Protein AF-A0A9E7F3X5-F1 (afdb_monomer_lite)

InterPro domains:
  IPR007493 Protein of unknown function DUF538 [PF04398] (2-60)
  IPR007493 Protein of unknown function DUF538 [PTHR31676] (2-61)
  IPR036758 At5g01610-like superfamily [G3DSA:2.30.240.10] (1-63)
  IPR036758 At5g01610-like superfamily [SSF141562] (2-61)

Organism: NCBI:txid320322

Radius of gyration: 11.88 Å; chains: 1; bounding box: 24×24×31 Å

Secondary structure (DSSP, 8-state):
--EEEEETTEEEEEES-B--BTTB-PBEEEEEE--SS--SEEEEEETTS-EEEEEGGGGTT--

Structure (mmCIF, N/CA/C/O backbone):
data_AF-A0A9E7F3X5-F1
#
_entry.id   AF-A0A9E7F3X5-F1
#
loop_
_atom_site.group_PDB
_atom_site.id
_atom_site.type_symbol
_atom_site.label_atom_id
_atom_site.label_alt_id
_atom_site.label_comp_id
_atom_site.label_asym_id
_atom_site.label_entity_id
_atom_site.label_seq_id
_atom_site.pdbx_PDB_ins_code
_atom_site.Cartn_x
_atom_site.Cartn_y
_atom_site.Cartn_z
_atom_site.occupancy
_atom_site.B_iso_or_equiv
_atom_site.auth_seq_id
_atom_site.auth_comp_id
_atom_site.auth_asym_id
_atom_site.auth_atom_id
_atom_site.pdbx_PDB_model_num
ATOM 1 N N . MET A 1 1 ? 10.242 -14.968 -3.497 1.00 87.62 1 MET A N 1
ATOM 2 C CA . MET A 1 1 ? 10.064 -14.742 -2.045 1.00 87.62 1 MET A CA 1
ATOM 3 C C . MET A 1 1 ? 9.500 -13.344 -1.838 1.00 87.62 1 MET A C 1
ATOM 5 O O . MET A 1 1 ? 10.020 -12.412 -2.444 1.00 87.62 1 MET A O 1
ATOM 9 N N . ILE A 1 2 ? 8.443 -13.211 -1.038 1.00 96.19 2 ILE A N 1
ATOM 10 C CA . ILE A 1 2 ? 7.804 -11.929 -0.704 1.00 96.19 2 ILE A CA 1
ATOM 11 C C . ILE A 1 2 ? 8.160 -11.595 0.745 1.00 96.19 2 ILE A C 1
ATOM 13 O O . ILE A 1 2 ? 8.069 -12.468 1.603 1.00 96.19 2 ILE A O 1
ATOM 17 N N . HIS A 1 3 ? 8.592 -10.362 1.011 1.00 97.12 3 HIS A N 1
ATOM 18 C CA . HIS A 1 3 ? 8.897 -9.896 2.366 1.00 97.12 3 HIS A CA 1
ATOM 19 C C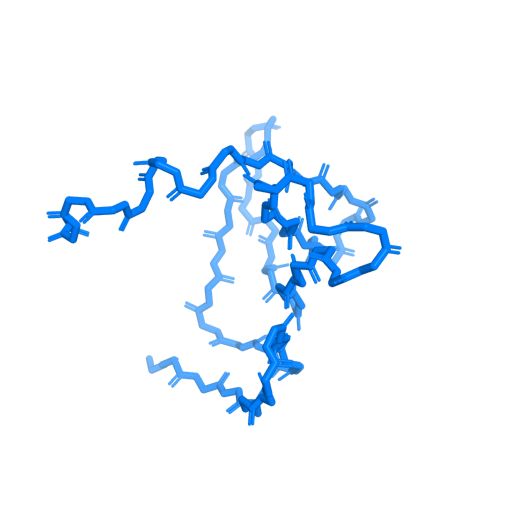 . HIS A 1 3 ? 8.585 -8.406 2.528 1.00 97.12 3 HIS A C 1
ATOM 21 O O . HIS A 1 3 ? 8.622 -7.641 1.563 1.00 97.12 3 HIS A O 1
ATOM 27 N N . GLY A 1 4 ? 8.275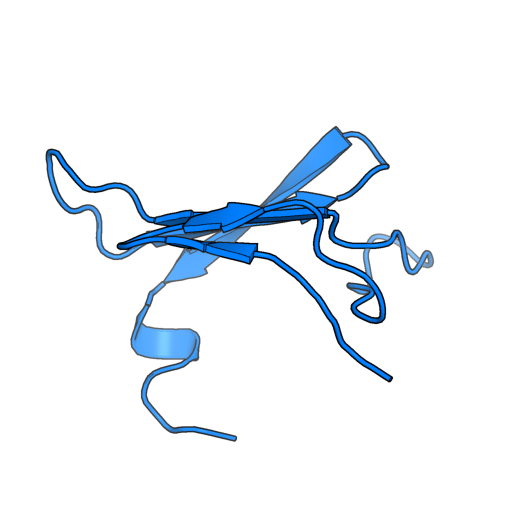 -7.999 3.756 1.00 97.56 4 GLY A N 1
ATOM 28 C CA . GLY A 1 4 ? 7.942 -6.626 4.122 1.00 97.56 4 GLY A CA 1
ATOM 29 C C . GLY A 1 4 ? 7.576 -6.528 5.602 1.00 97.56 4 GLY A C 1
ATOM 30 O O . GLY A 1 4 ? 7.419 -7.545 6.276 1.00 97.56 4 GLY A O 1
ATOM 31 N N . TYR A 1 5 ? 7.439 -5.303 6.103 1.00 98.00 5 TYR A N 1
ATOM 32 C CA . TYR A 1 5 ? 7.021 -5.032 7.480 1.00 98.00 5 TYR A CA 1
ATOM 33 C C . TYR A 1 5 ? 5.532 -4.716 7.505 1.00 98.00 5 TYR A C 1
ATOM 35 O O . TYR A 1 5 ? 5.085 -3.818 6.789 1.00 98.00 5 TYR A O 1
ATOM 43 N N . VAL A 1 6 ? 4.780 -5.440 8.327 1.00 96.88 6 VAL A N 1
ATOM 44 C CA . VAL A 1 6 ? 3.331 -5.274 8.460 1.00 96.88 6 VAL A CA 1
ATOM 45 C C . VAL A 1 6 ? 3.030 -4.466 9.714 1.00 96.88 6 VAL A C 1
ATOM 47 O O . VAL A 1 6 ? 3.449 -4.812 10.814 1.00 96.88 6 VAL A O 1
ATOM 50 N N . GLU A 1 7 ? 2.276 -3.393 9.537 1.00 95.69 7 GLU A N 1
ATOM 51 C CA . GLU A 1 7 ? 1.688 -2.583 10.597 1.00 95.69 7 GLU A CA 1
ATOM 52 C C . GLU A 1 7 ? 0.171 -2.541 10.374 1.00 95.69 7 GLU A C 1
ATOM 54 O O . GLU A 1 7 ? -0.317 -2.768 9.263 1.00 95.69 7 GLU A O 1
ATOM 59 N N . LYS A 1 8 ? -0.611 -2.210 11.410 1.00 92.19 8 LYS A N 1
ATOM 60 C CA . LYS A 1 8 ? -2.056 -1.985 11.233 1.00 92.19 8 LYS A CA 1
ATOM 61 C C . LYS A 1 8 ? -2.254 -1.001 10.072 1.00 92.19 8 LYS A C 1
ATOM 63 O O . LYS A 1 8 ? -1.635 0.054 10.091 1.00 92.19 8 LYS A O 1
ATOM 68 N N . GLY A 1 9 ? -3.046 -1.346 9.055 1.00 92.25 9 GLY A N 1
ATOM 69 C CA . GLY A 1 9 ? -3.349 -0.483 7.900 1.00 92.25 9 GLY A CA 1
ATOM 70 C C . GLY A 1 9 ? -2.173 -0.103 6.982 1.00 92.25 9 GLY A C 1
ATOM 71 O O . GLY A 1 9 ? -2.330 0.818 6.178 1.00 92.25 9 GLY A O 1
ATOM 72 N N . ARG A 1 10 ? -0.992 -0.732 7.097 1.00 95.69 10 ARG A N 1
ATOM 73 C CA . ARG A 1 10 ? 0.166 -0.412 6.242 1.00 95.69 10 ARG A CA 1
ATOM 74 C C . ARG A 1 10 ? 1.140 -1.581 6.103 1.00 95.69 10 ARG A C 1
ATOM 76 O O . ARG A 1 10 ? 1.466 -2.247 7.075 1.00 95.69 10 ARG A O 1
ATOM 83 N N . ILE A 1 11 ? 1.687 -1.760 4.907 1.00 97.44 11 ILE A N 1
ATOM 84 C CA . ILE A 1 11 ? 2.834 -2.632 4.639 1.00 97.44 11 ILE A CA 1
ATOM 85 C C . ILE A 1 11 ? 3.973 -1.751 4.130 1.00 97.44 11 ILE A C 1
ATOM 87 O O . ILE A 1 11 ? 3.795 -1.017 3.157 1.00 97.44 11 ILE A O 1
ATOM 91 N N . LYS A 1 12 ? 5.138 -1.806 4.782 1.00 96.88 12 LYS A N 1
ATOM 92 C CA . LYS A 1 12 ? 6.329 -1.006 4.446 1.00 96.88 12 LYS A CA 1
ATOM 93 C C . LYS A 1 12 ? 7.467 -1.880 3.938 1.00 96.88 12 LYS A C 1
ATOM 95 O O . LYS A 1 12 ? 7.612 -3.031 4.347 1.00 96.88 12 LYS A O 1
ATOM 100 N N . LYS A 1 13 ? 8.333 -1.286 3.110 1.00 96.56 13 LYS A N 1
ATOM 101 C CA . LYS A 1 13 ? 9.520 -1.935 2.522 1.00 96.56 13 LYS A CA 1
ATOM 102 C C . LYS A 1 13 ? 9.164 -3.271 1.851 1.00 96.56 13 LYS A C 1
ATOM 104 O O . LYS A 1 13 ? 9.907 -4.241 1.971 1.00 96.56 13 LYS A O 1
ATOM 109 N N . LEU A 1 14 ? 8.020 -3.309 1.165 1.00 97.81 14 LEU A N 1
ATOM 110 C CA . LEU A 1 14 ? 7.552 -4.493 0.453 1.00 97.81 14 LEU A CA 1
ATOM 111 C C . LEU A 1 14 ? 8.507 -4.824 -0.703 1.00 97.81 14 LEU A C 1
ATOM 113 O O . LEU A 1 14 ? 8.943 -3.944 -1.450 1.00 97.81 14 LEU A O 1
ATOM 117 N N . LYS A 1 15 ? 8.848 -6.105 -0.832 1.00 96.62 15 LYS A N 1
ATOM 118 C CA . LYS A 1 15 ? 9.688 -6.663 -1.895 1.00 96.62 15 LYS A CA 1
ATOM 119 C C . LYS A 1 15 ? 9.073 -7.958 -2.412 1.00 96.62 15 LYS A C 1
ATOM 121 O O . LYS A 1 15 ? 8.367 -8.663 -1.697 1.00 96.62 15 LYS A O 1
ATOM 126 N N . GLY A 1 16 ? 9.366 -8.274 -3.671 1.00 95.50 16 GLY A N 1
ATOM 127 C CA . GLY A 1 16 ? 8.827 -9.457 -4.347 1.00 95.50 16 GLY A CA 1
ATOM 128 C C . GLY A 1 16 ? 7.437 -9.262 -4.960 1.00 95.50 16 GLY A C 1
ATOM 129 O O . GLY A 1 16 ? 6.938 -10.190 -5.584 1.00 95.50 16 GLY A O 1
ATOM 130 N N . VAL A 1 17 ? 6.844 -8.066 -4.846 1.00 94.75 17 VAL A N 1
ATOM 131 C CA . VAL A 1 17 ? 5.565 -7.700 -5.475 1.00 94.75 17 VAL A CA 1
ATOM 132 C C . VAL A 1 17 ? 5.802 -6.659 -6.568 1.00 94.75 17 VAL A C 1
ATOM 134 O O . VAL A 1 17 ? 6.468 -5.646 -6.344 1.00 94.75 17 VAL A O 1
ATOM 137 N N . LYS A 1 18 ? 5.247 -6.904 -7.757 1.00 93.31 18 LYS A N 1
ATOM 138 C CA . LYS A 1 18 ? 5.243 -5.977 -8.895 1.00 93.31 18 LYS A CA 1
ATOM 139 C C . LYS A 1 18 ? 3.815 -5.819 -9.406 1.00 93.31 18 LYS A C 1
ATOM 141 O O . LYS A 1 18 ? 3.089 -6.807 -9.476 1.00 93.31 18 LYS A O 1
ATOM 146 N N . ALA A 1 19 ? 3.434 -4.607 -9.789 1.00 89.88 19 ALA A N 1
ATOM 147 C CA . ALA A 1 19 ? 2.119 -4.326 -10.361 1.00 89.88 19 ALA A CA 1
ATOM 148 C C . ALA A 1 19 ? 2.270 -3.942 -11.832 1.00 89.88 19 ALA A C 1
ATOM 150 O O . ALA A 1 19 ? 3.188 -3.207 -12.176 1.00 89.88 19 ALA A O 1
ATOM 151 N N . LYS A 1 20 ? 1.382 -4.429 -12.704 1.00 89.00 20 LYS A N 1
ATOM 152 C CA . LYS A 1 20 ? 1.399 -4.058 -14.125 1.00 89.00 20 LYS A CA 1
ATOM 153 C C . LYS A 1 20 ? 0.864 -2.634 -14.301 1.00 89.00 20 LYS A C 1
ATOM 155 O O . LYS A 1 20 ? -0.273 -2.352 -13.913 1.00 89.00 20 LYS A O 1
ATOM 160 N N . GLU A 1 21 ? 1.649 -1.752 -14.907 1.00 85.81 21 GLU A N 1
ATOM 161 C CA . GLU A 1 21 ? 1.317 -0.346 -15.177 1.00 85.81 21 GLU A CA 1
ATOM 162 C C . GLU A 1 21 ? 1.851 0.049 -16.556 1.00 85.81 21 GLU A C 1
ATOM 164 O O . GLU A 1 21 ? 3.053 -0.027 -16.762 1.00 85.81 21 GLU A O 1
ATOM 169 N N . LEU A 1 22 ? 0.975 0.449 -17.493 1.00 78.88 22 LEU A N 1
ATOM 170 C CA . LEU A 1 22 ? 1.345 0.988 -18.818 1.00 78.88 22 LEU A CA 1
ATOM 171 C C . LEU A 1 22 ? 2.556 0.276 -19.473 1.00 78.88 22 LEU A C 1
ATOM 173 O O . LEU A 1 22 ? 3.535 0.913 -19.838 1.00 78.88 22 LEU A O 1
ATOM 177 N N . LEU A 1 23 ? 2.477 -1.057 -19.604 1.00 86.69 23 LEU A N 1
ATOM 178 C CA . LEU A 1 23 ? 3.506 -1.960 -20.170 1.00 86.69 23 LEU A CA 1
ATOM 179 C C . LEU A 1 23 ? 4.732 -2.271 -19.285 1.00 86.69 23 LEU A C 1
ATOM 181 O O . LEU A 1 23 ? 5.550 -3.106 -19.665 1.00 86.69 23 LEU A O 1
ATOM 185 N N . LEU A 1 24 ? 4.841 -1.690 -18.093 1.00 89.50 24 LEU A N 1
ATOM 186 C CA . LEU A 1 24 ? 5.893 -1.969 -17.113 1.00 89.50 24 LEU A CA 1
ATOM 187 C C . LEU A 1 24 ? 5.356 -2.755 -15.907 1.00 89.50 24 LEU A C 1
ATOM 189 O O . LEU A 1 24 ? 4.152 -2.835 -15.665 1.00 89.50 24 LEU A O 1
ATOM 193 N N . TRP A 1 25 ? 6.279 -3.319 -15.123 1.00 92.81 25 TRP A N 1
ATOM 194 C CA . TRP A 1 25 ? 5.994 -3.975 -13.842 1.00 92.81 25 TRP A CA 1
ATOM 195 C C . TRP A 1 25 ? 6.825 -3.356 -12.717 1.00 92.81 25 TRP A C 1
ATOM 197 O O . TRP A 1 25 ? 7.719 -4.022 -12.171 1.00 92.81 25 TRP A O 1
ATOM 207 N N . PRO A 1 26 ? 6.601 -2.071 -12.3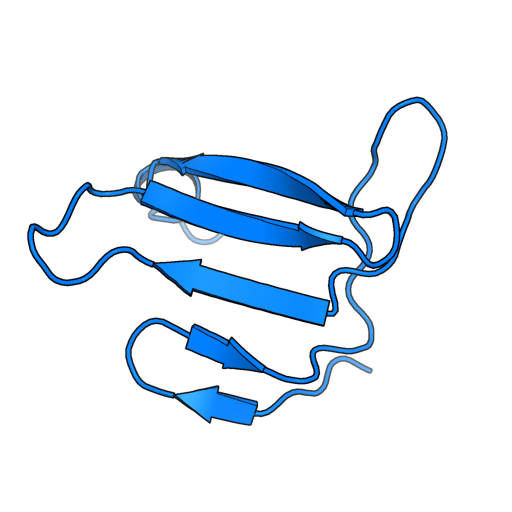87 1.00 94.06 26 PRO A N 1
ATOM 208 C CA . PRO A 1 26 ? 7.318 -1.452 -11.292 1.00 94.06 26 PRO A CA 1
ATOM 209 C C . PRO A 1 26 ? 7.040 -2.198 -9.975 1.00 94.06 26 PRO A C 1
ATOM 211 O O . PRO A 1 26 ? 5.934 -2.705 -9.743 1.00 94.06 26 PRO 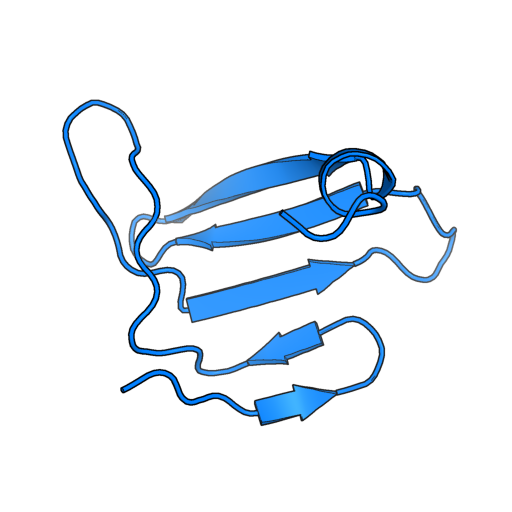A O 1
ATOM 214 N N . PRO A 1 27 ? 8.046 -2.302 -9.095 1.00 96.00 27 PRO A N 1
ATOM 215 C CA . PRO A 1 27 ? 7.865 -2.905 -7.786 1.00 96.00 27 PRO A CA 1
ATOM 216 C C . PRO A 1 27 ? 6.977 -2.023 -6.904 1.00 96.00 27 PRO A C 1
ATOM 218 O O . PRO A 1 27 ? 7.101 -0.794 -6.901 1.00 96.00 27 PRO A O 1
ATOM 221 N N . VAL A 1 28 ? 6.121 -2.668 -6.117 1.00 96.94 28 VAL A N 1
ATOM 222 C CA . VAL A 1 28 ? 5.333 -2.016 -5.066 1.00 96.94 28 VAL A CA 1
ATOM 223 C C . VAL A 1 28 ? 6.164 -2.030 -3.792 1.00 96.94 28 VAL A C 1
ATOM 225 O O . VAL A 1 28 ? 6.578 -3.095 -3.339 1.00 96.94 28 VAL A O 1
ATOM 228 N N . HIS A 1 29 ? 6.429 -0.853 -3.227 1.00 96.69 29 HIS A N 1
ATOM 229 C CA . HIS A 1 29 ? 7.265 -0.719 -2.028 1.00 96.69 29 HIS A CA 1
ATOM 230 C C . HIS A 1 29 ? 6.451 -0.447 -0.761 1.00 96.69 29 HIS A C 1
ATOM 232 O O . HIS A 1 29 ? 6.948 -0.655 0.351 1.00 96.69 29 HIS A O 1
ATOM 238 N N . GLU A 1 30 ? 5.209 0.006 -0.927 1.00 97.38 30 GLU A N 1
ATOM 239 C CA . GLU A 1 30 ? 4.317 0.367 0.162 1.00 97.38 30 GLU A CA 1
ATOM 240 C C . GLU A 1 30 ? 2.852 0.131 -0.217 1.00 97.38 30 GLU A C 1
ATOM 242 O O . GLU A 1 30 ? 2.431 0.435 -1.335 1.00 97.38 30 GLU A O 1
ATOM 247 N N . ILE A 1 31 ? 2.084 -0.395 0.739 1.00 96.88 31 ILE A N 1
ATOM 248 C CA . ILE A 1 31 ? 0.626 -0.517 0.664 1.00 96.88 31 ILE A CA 1
ATOM 249 C C . ILE A 1 31 ? 0.038 0.170 1.897 1.00 96.88 31 ILE A C 1
ATOM 251 O O . ILE A 1 31 ? 0.495 -0.088 3.010 1.00 96.88 31 ILE A O 1
ATOM 255 N N . THR A 1 32 ? -0.949 1.045 1.729 1.00 96.25 32 THR A N 1
ATOM 256 C CA . THR A 1 32 ? -1.578 1.801 2.828 1.00 96.25 32 THR A CA 1
ATOM 257 C C . THR A 1 32 ? -3.093 1.798 2.713 1.00 96.25 32 THR A C 1
ATOM 259 O O . THR A 1 32 ? -3.625 1.791 1.610 1.00 96.25 32 THR A O 1
ATOM 262 N N . MET A 1 33 ? -3.780 1.867 3.847 1.00 94.69 33 MET A N 1
ATOM 263 C CA . MET A 1 33 ? -5.225 2.070 3.934 1.00 94.69 33 MET A CA 1
ATOM 264 C C . MET A 1 33 ? -5.510 3.344 4.730 1.00 94.69 33 MET A C 1
ATOM 266 O O . MET A 1 33 ? -4.878 3.569 5.771 1.00 94.69 33 MET A O 1
ATOM 270 N N . ASP A 1 34 ? -6.459 4.151 4.259 1.00 89.44 34 ASP A N 1
ATOM 271 C CA . ASP A 1 34 ? -6.927 5.328 4.993 1.00 89.44 34 ASP A CA 1
ATOM 272 C C . ASP A 1 34 ? -7.640 4.891 6.273 1.00 89.44 34 ASP A C 1
ATOM 274 O O . ASP A 1 34 ? -8.510 4.017 6.252 1.00 89.44 34 ASP A O 1
ATOM 278 N N . ARG A 1 35 ? -7.252 5.485 7.403 1.00 83.62 35 ARG A N 1
ATOM 279 C CA . ARG A 1 35 ? -7.768 5.099 8.723 1.00 83.62 35 ARG A CA 1
ATOM 280 C C . ARG A 1 35 ? -8.694 6.115 9.363 1.00 83.62 35 ARG A C 1
ATOM 282 O O . ARG A 1 35 ? -9.500 5.705 10.188 1.00 83.62 35 ARG A O 1
ATOM 289 N N . ASP A 1 36 ? -8.571 7.389 9.013 1.00 84.00 36 ASP A N 1
ATOM 290 C CA . ASP A 1 36 ? -9.383 8.440 9.612 1.00 84.00 36 ASP A CA 1
ATOM 291 C C . ASP A 1 36 ? -9.639 9.583 8.610 1.00 84.00 36 ASP A C 1
ATOM 293 O O . ASP A 1 36 ? -8.710 10.331 8.295 1.00 84.00 36 ASP A O 1
ATOM 297 N N . PRO A 1 37 ? -10.862 9.688 8.058 1.00 84.69 37 PRO A N 1
ATOM 298 C CA . PRO A 1 37 ? -11.930 8.690 8.148 1.00 84.69 37 PRO A CA 1
ATOM 299 C C . PRO A 1 37 ? -11.562 7.404 7.374 1.00 84.69 37 PRO A C 1
ATOM 301 O O . PRO A 1 37 ? -10.825 7.470 6.385 1.00 84.69 37 PRO A O 1
ATOM 304 N N . PRO A 1 38 ? -12.066 6.218 7.765 1.00 87.31 38 PRO A N 1
ATOM 305 C CA . PRO A 1 38 ? -11.914 5.009 6.961 1.00 87.31 38 PRO A CA 1
ATOM 306 C C . PRO A 1 38 ? -12.640 5.177 5.621 1.00 87.31 38 PRO A C 1
ATOM 308 O O . PRO A 1 38 ? -13.865 5.270 5.581 1.00 87.31 38 PRO A O 1
ATOM 311 N N . THR A 1 39 ? -11.900 5.219 4.512 1.00 91.69 39 THR A N 1
ATOM 312 C CA . THR A 1 39 ? -12.487 5.464 3.179 1.00 91.69 39 THR A CA 1
ATOM 313 C C . THR A 1 39 ? -12.869 4.186 2.432 1.00 91.69 39 THR A C 1
ATOM 315 O O . THR A 1 39 ? -13.433 4.264 1.343 1.00 91.69 39 THR A O 1
ATOM 318 N N . GLY A 1 40 ? -12.525 3.010 2.972 1.00 92.19 40 GLY A N 1
ATOM 319 C CA . GLY A 1 40 ? -12.671 1.735 2.261 1.00 92.19 40 GLY A CA 1
ATOM 320 C C . GLY A 1 40 ? -11.719 1.599 1.067 1.00 92.19 40 GLY A C 1
ATOM 321 O O . GLY A 1 40 ? -11.973 0.806 0.165 1.00 92.19 40 GLY A O 1
ATOM 322 N N . LYS A 1 41 ? -10.626 2.374 1.033 1.00 94.06 41 LYS A N 1
ATOM 323 C CA . LYS A 1 41 ? -9.641 2.359 -0.055 1.00 94.06 41 LYS A CA 1
ATOM 324 C C . LYS A 1 41 ? -8.296 1.809 0.401 1.00 94.06 41 LYS A C 1
ATOM 326 O O . LYS A 1 41 ? -7.834 2.058 1.515 1.00 94.06 41 LYS A O 1
ATOM 331 N N . ILE A 1 42 ? -7.650 1.085 -0.505 1.00 95.06 42 ILE A N 1
ATOM 332 C CA . ILE A 1 42 ? -6.287 0.576 -0.368 1.00 95.06 42 ILE A CA 1
ATOM 333 C C . ILE A 1 42 ? -5.433 1.203 -1.466 1.00 95.06 42 ILE A C 1
ATOM 335 O O . ILE A 1 42 ? -5.781 1.152 -2.644 1.00 95.06 42 ILE A O 1
ATOM 339 N N . HIS A 1 43 ? -4.291 1.759 -1.083 1.00 96.06 43 HIS A N 1
ATOM 340 C CA . HIS A 1 43 ? -3.344 2.425 -1.966 1.00 96.06 43 HIS A CA 1
ATOM 341 C C . HIS A 1 43 ? -2.075 1.594 -2.111 1.00 96.06 43 HIS A C 1
ATOM 343 O O . HIS A 1 43 ? -1.448 1.226 -1.121 1.00 96.06 43 HIS A O 1
ATOM 349 N N . PHE A 1 44 ? -1.671 1.348 -3.350 1.00 96.12 44 PHE A N 1
ATOM 350 C CA . PHE A 1 44 ? -0.459 0.638 -3.733 1.00 96.12 44 PHE A CA 1
ATOM 351 C C . PHE A 1 44 ? 0.499 1.650 -4.342 1.00 96.12 44 PHE A C 1
ATOM 353 O O . PHE A 1 44 ? 0.213 2.207 -5.403 1.00 96.12 44 PHE A O 1
ATOM 360 N N . LYS A 1 45 ? 1.631 1.889 -3.681 1.00 96.19 45 LYS A N 1
ATOM 361 C CA . LYS A 1 45 ? 2.642 2.844 -4.140 1.00 96.19 45 LYS A CA 1
ATOM 362 C C . LYS A 1 45 ? 3.776 2.109 -4.839 1.00 96.19 45 LYS A C 1
ATOM 364 O O . LYS A 1 45 ? 4.482 1.288 -4.236 1.00 96.19 45 LYS A O 1
ATOM 369 N N . SER A 1 46 ? 3.967 2.410 -6.117 1.00 94.56 46 SER A N 1
ATOM 370 C CA . SER A 1 46 ? 5.059 1.859 -6.913 1.00 94.56 46 SER A CA 1
ATOM 371 C C . SER A 1 46 ? 6.326 2.709 -6.775 1.00 94.56 46 SER A C 1
ATOM 373 O O . SER A 1 46 ? 6.271 3.891 -6.436 1.00 94.56 46 SER A O 1
ATOM 375 N N . LEU A 1 47 ? 7.501 2.114 -7.014 1.00 89.94 47 LEU A N 1
ATOM 376 C CA . LEU A 1 47 ? 8.757 2.883 -7.092 1.00 89.94 47 LEU A CA 1
ATOM 377 C C . LEU A 1 47 ? 8.816 3.818 -8.314 1.00 89.94 47 LEU A C 1
ATOM 379 O O . LEU A 1 47 ? 9.719 4.642 -8.387 1.00 89.94 47 LEU A O 1
ATOM 383 N N . ALA A 1 48 ? 7.861 3.723 -9.245 1.00 88.81 48 ALA A N 1
ATOM 384 C CA . ALA A 1 48 ? 7.729 4.647 -10.371 1.00 88.81 48 ALA A CA 1
ATOM 385 C C . ALA A 1 48 ? 6.961 5.935 -10.003 1.00 88.81 48 ALA A C 1
ATOM 387 O O . ALA A 1 48 ? 6.657 6.737 -10.879 1.00 88.81 48 ALA A O 1
ATOM 388 N N . GLY A 1 49 ? 6.611 6.127 -8.723 1.00 89.31 49 GLY A N 1
ATOM 389 C CA . GLY A 1 49 ? 5.858 7.294 -8.248 1.00 89.31 49 GLY A CA 1
ATOM 390 C C . GLY A 1 49 ? 4.349 7.215 -8.499 1.00 89.31 49 GLY A C 1
ATOM 391 O O . GLY A 1 49 ? 3.617 8.130 -8.132 1.00 89.31 49 GLY A O 1
ATOM 392 N N . VAL A 1 50 ? 3.861 6.118 -9.081 1.00 91.25 50 VAL A N 1
ATOM 393 C CA . VAL A 1 50 ? 2.434 5.893 -9.329 1.00 91.25 50 VAL A CA 1
ATOM 394 C C . VAL A 1 50 ? 1.783 5.300 -8.083 1.00 91.25 50 VAL A C 1
ATOM 396 O O . VAL A 1 50 ? 2.317 4.390 -7.446 1.00 91.25 50 VAL A O 1
ATOM 399 N N . THR A 1 51 ? 0.601 5.816 -7.742 1.00 94.62 51 THR A N 1
ATOM 400 C CA . THR A 1 51 ? -0.264 5.230 -6.716 1.00 94.62 51 THR A CA 1
ATOM 401 C C . THR A 1 51 ? -1.513 4.668 -7.372 1.00 94.62 51 THR A C 1
ATOM 403 O O . THR A 1 51 ? -2.287 5.410 -7.977 1.00 94.62 51 THR A O 1
ATOM 406 N N . LYS A 1 52 ? -1.734 3.362 -7.227 1.00 93.06 52 LYS A N 1
ATOM 407 C CA . LYS A 1 52 ? -2.993 2.717 -7.608 1.00 93.06 52 LYS A CA 1
ATOM 408 C C . LYS A 1 52 ? -3.881 2.551 -6.394 1.00 93.06 52 LYS A C 1
ATOM 410 O O . LYS A 1 52 ? -3.432 2.062 -5.363 1.00 93.06 52 LYS A O 1
ATOM 415 N N . THR A 1 53 ? -5.140 2.934 -6.538 1.00 95.06 53 THR A N 1
ATOM 416 C CA . THR A 1 53 ? -6.124 2.854 -5.463 1.00 95.06 53 THR A CA 1
ATOM 417 C C . THR A 1 53 ? -7.198 1.851 -5.835 1.00 95.06 53 THR A C 1
ATOM 419 O O . THR A 1 53 ? -7.712 1.884 -6.951 1.00 95.06 53 THR A O 1
ATOM 422 N N . PHE A 1 54 ? -7.542 0.987 -4.891 1.00 93.75 54 PHE A N 1
ATOM 423 C CA . PHE A 1 54 ? -8.561 -0.038 -5.045 1.00 93.75 54 PHE A CA 1
ATOM 424 C C . PHE A 1 54 ? -9.564 0.041 -3.893 1.00 93.75 54 PHE A C 1
ATOM 426 O O . PHE A 1 54 ? -9.171 0.406 -2.781 1.00 93.75 54 PHE A O 1
ATOM 433 N N . PRO A 1 55 ? -10.835 -0.316 -4.127 1.00 94.25 55 PRO A N 1
ATOM 434 C CA . PRO A 1 55 ? -11.769 -0.580 -3.039 1.00 94.25 55 PRO A CA 1
ATOM 435 C C . PRO A 1 55 ? -11.306 -1.804 -2.230 1.00 94.25 55 PRO A C 1
ATOM 437 O O . PRO A 1 55 ? -10.727 -2.736 -2.795 1.00 94.25 55 PRO A O 1
ATOM 440 N N . VAL A 1 56 ? -11.546 -1.816 -0.916 1.00 90.50 56 VAL A N 1
ATOM 441 C CA . VAL A 1 56 ? -11.223 -2.959 -0.034 1.00 90.50 56 VAL A CA 1
ATOM 442 C C . VAL A 1 56 ? -11.921 -4.231 -0.515 1.00 90.50 56 VAL A C 1
ATOM 444 O O . VAL A 1 56 ? -11.345 -5.319 -0.468 1.00 90.50 56 VAL A O 1
ATOM 447 N N . GLU A 1 57 ? -13.123 -4.084 -1.061 1.00 91.19 57 GLU A N 1
ATOM 448 C CA . GLU A 1 57 ? -13.954 -5.159 -1.595 1.00 91.19 57 GLU A CA 1
ATOM 449 C C . GLU A 1 57 ? -13.260 -5.925 -2.731 1.00 91.19 57 GLU A C 1
ATOM 451 O O . GLU A 1 57 ? -13.497 -7.121 -2.885 1.00 91.19 57 GLU A O 1
ATOM 456 N N . ALA A 1 58 ? -12.333 -5.290 -3.465 1.00 91.12 58 ALA A N 1
ATOM 457 C CA . ALA A 1 58 ? -11.546 -5.956 -4.508 1.00 91.12 58 ALA A CA 1
ATOM 458 C C . ALA A 1 58 ? -10.651 -7.087 -3.966 1.00 91.12 58 ALA A C 1
ATOM 460 O O . ALA A 1 58 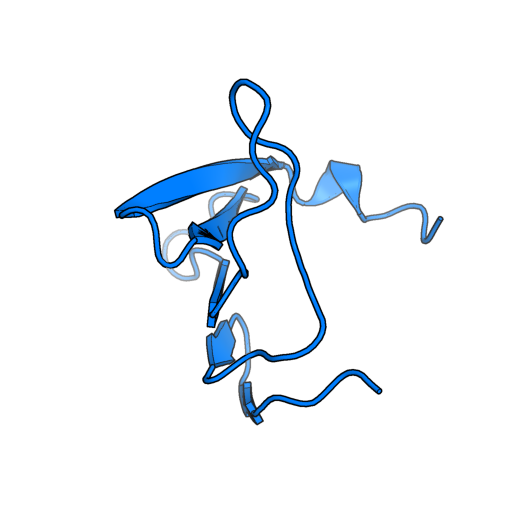? -10.191 -7.921 -4.741 1.00 91.12 58 ALA A O 1
ATOM 461 N N . PHE A 1 59 ? -10.412 -7.125 -2.652 1.00 88.25 59 PHE A N 1
ATOM 462 C CA . PHE A 1 59 ? -9.586 -8.132 -1.983 1.00 88.25 59 PHE A CA 1
ATOM 463 C C . PHE A 1 59 ? -10.366 -8.959 -0.947 1.00 88.25 59 PHE A C 1
ATOM 465 O O . PHE A 1 59 ? -9.775 -9.801 -0.275 1.00 88.25 59 PHE A O 1
ATOM 472 N N . ALA A 1 60 ? -11.682 -8.752 -0.810 1.00 84.56 60 ALA A N 1
ATOM 473 C CA . ALA A 1 60 ? -12.498 -9.419 0.210 1.00 84.56 60 ALA A CA 1
ATOM 474 C C . ALA A 1 60 ? -12.713 -10.921 -0.056 1.00 84.56 60 ALA A C 1
ATOM 476 O O . ALA A 1 60 ? -12.946 -11.681 0.880 1.00 84.56 60 ALA A O 1
ATOM 477 N N . LEU A 1 61 ? -12.624 -11.352 -1.318 1.00 80.44 61 LEU A N 1
ATOM 478 C CA . LEU A 1 61 ? -12.899 -12.735 -1.729 1.00 80.44 61 LEU A CA 1
ATOM 479 C C . LEU A 1 61 ? -11.676 -13.665 -1.685 1.00 80.44 61 LEU A C 1
ATOM 481 O O . LEU A 1 61 ? -11.837 -14.854 -1.930 1.00 80.44 61 LEU A O 1
ATOM 485 N N . GLY A 1 62 ? -10.479 -13.150 -1.368 1.00 65.56 62 GLY A N 1
ATOM 486 C CA . GLY A 1 62 ? -9.264 -13.959 -1.211 1.00 65.56 62 GLY A CA 1
ATOM 487 C C . GLY A 1 62 ? -8.940 -14.850 -2.418 1.00 65.56 62 GLY A C 1
ATOM 48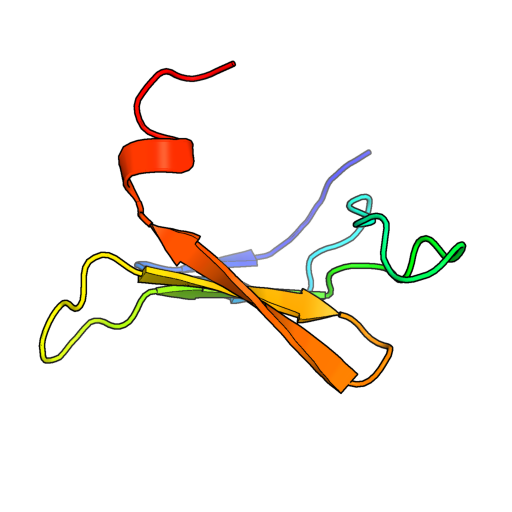8 O O . GLY A 1 62 ? -8.935 -16.070 -2.279 1.00 65.56 62 GLY A O 1
ATOM 489 N N . GLN A 1 63 ? -8.691 -14.247 -3.588 1.00 52.44 63 GLN A N 1
ATOM 490 C CA . GLN A 1 63 ? -8.210 -14.954 -4.786 1.00 52.44 63 GLN A CA 1
ATOM 491 C C . GLN A 1 63 ? -6.683 -15.010 -4.858 1.00 52.44 63 GLN A C 1
ATOM 493 O O . GLN A 1 63 ? -6.036 -14.009 -4.469 1.00 52.44 63 GLN A O 1
#

Sequence (63 aa):
MIHGYVEKGRIKKLKGVKAKELLLWPPVHEITMDRDPPTGKIHFKSLAGVTKTFPVEAFALGQ

pLDDT: mean 91.41, std 7.47, range [52.44, 98.0]

Foldseek 3Di:
DWDFDDDVFKTAQTPPAFDDDPNDTFHFGMKGADVVVRPQKIWTQGPVRDIDIDGVVVPPVPD